Protein AF-A0A1G3D726-F1 (afdb_monomer_lite)

Sequence (131 aa):
MIHKEPTKVVVTGGLEGVVCNLAELTEGDEVALVFIDTQKSEKMKREGFCNAEDKLTRGKNRVVSVNTRNSGNRTQFHYKFLLQRNINNEPITIYNNGNAVLESTYDGSQPVINISNLSGIELCEIEIRDW

Structure (mmCIF, N/CA/C/O backbone):
data_AF-A0A1G3D726-F1
#
_entry.id   AF-A0A1G3D726-F1
#
loop_
_atom_site.group_PDB
_atom_site.id
_atom_site.type_symbol
_atom_site.label_atom_id
_atom_site.label_alt_id
_atom_site.label_comp_id
_atom_site.label_asym_id
_atom_site.label_entity_id
_atom_site.label_seq_id
_atom_site.pdbx_PDB_ins_code
_atom_site.Cartn_x
_atom_site.Cartn_y
_atom_site.Cartn_z
_atom_site.occupancy
_atom_site.B_iso_or_equiv
_atom_site.auth_seq_id
_atom_site.auth_comp_id
_atom_site.auth_asym_id
_atom_site.auth_atom_id
_atom_site.pdbx_PDB_model_num
ATOM 1 N N . MET A 1 1 ? -5.413 0.278 -21.160 1.00 39.91 1 MET A N 1
ATOM 2 C CA . MET A 1 1 ? -5.400 0.290 -19.683 1.00 39.91 1 MET A CA 1
ATOM 3 C C . MET A 1 1 ? -6.091 -0.972 -19.214 1.00 39.91 1 MET A C 1
ATOM 5 O O . MET A 1 1 ? -7.237 -1.175 -19.590 1.00 39.91 1 MET A O 1
ATOM 9 N N . ILE A 1 2 ? -5.402 -1.843 -18.476 1.00 38.84 2 ILE A N 1
ATOM 10 C CA . ILE A 1 2 ? -6.073 -2.946 -17.781 1.00 38.84 2 ILE A CA 1
ATOM 11 C C . ILE A 1 2 ? -6.717 -2.309 -16.550 1.00 38.84 2 ILE A C 1
ATOM 13 O O . ILE A 1 2 ? -6.021 -1.911 -15.622 1.00 38.84 2 ILE A O 1
ATOM 17 N N . HIS A 1 3 ? -8.033 -2.118 -16.581 1.00 50.81 3 HIS A N 1
ATOM 18 C CA . HIS A 1 3 ? -8.793 -1.702 -15.406 1.00 50.81 3 HIS A CA 1
ATOM 19 C C . HIS A 1 3 ? -8.990 -2.929 -14.519 1.00 50.81 3 HIS A C 1
ATOM 21 O O . HIS A 1 3 ? -9.994 -3.628 -14.622 1.00 50.81 3 HIS A O 1
ATOM 27 N N . LYS A 1 4 ? -7.976 -3.242 -13.710 1.00 67.94 4 LYS A N 1
ATOM 28 C CA . LYS A 1 4 ? -8.090 -4.252 -12.660 1.00 67.94 4 LYS A CA 1
ATOM 29 C C . LYS A 1 4 ? -9.006 -3.698 -11.573 1.00 67.94 4 LYS A C 1
ATOM 31 O O . LYS A 1 4 ? -8.905 -2.520 -11.223 1.00 67.94 4 LYS A O 1
ATOM 36 N N . GLU A 1 5 ? -9.919 -4.524 -11.071 1.00 79.25 5 GLU A N 1
ATOM 37 C CA . GLU A 1 5 ? -10.708 -4.128 -9.910 1.00 79.25 5 GLU A CA 1
ATOM 38 C C . GLU A 1 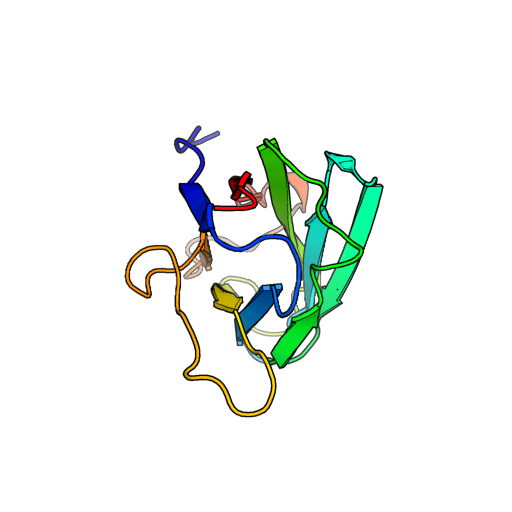5 ? -9.766 -3.857 -8.728 1.00 79.25 5 GLU A C 1
ATOM 40 O O . GLU A 1 5 ? -8.868 -4.666 -8.476 1.00 79.25 5 GLU A O 1
ATOM 45 N N . PRO A 1 6 ? -9.940 -2.732 -8.013 1.00 85.12 6 PRO A N 1
ATOM 46 C CA . PRO A 1 6 ? -9.110 -2.417 -6.861 1.00 85.12 6 PRO A CA 1
ATOM 47 C C . PRO A 1 6 ? -9.188 -3.507 -5.798 1.00 85.12 6 PRO A C 1
ATOM 49 O O . PRO A 1 6 ? -10.277 -3.998 -5.490 1.00 85.12 6 PRO A O 1
ATOM 52 N N . THR A 1 7 ? -8.055 -3.829 -5.175 1.00 91.44 7 THR A N 1
ATOM 53 C CA . THR A 1 7 ? -8.048 -4.688 -3.987 1.00 91.44 7 THR A CA 1
ATOM 54 C C . THR A 1 7 ? -8.812 -3.984 -2.872 1.00 91.44 7 THR A C 1
ATOM 56 O O . THR A 1 7 ? -8.474 -2.855 -2.515 1.00 91.44 7 THR A O 1
ATOM 59 N N . LYS A 1 8 ? -9.827 -4.639 -2.303 1.00 95.12 8 LYS A N 1
ATOM 60 C CA . LYS A 1 8 ? -10.645 -4.082 -1.216 1.00 95.12 8 LYS A CA 1
ATOM 61 C C . LYS A 1 8 ? -10.355 -4.817 0.077 1.00 95.12 8 LYS A C 1
ATOM 63 O O . LYS A 1 8 ? -10.470 -6.039 0.127 1.00 95.12 8 LYS A O 1
ATOM 68 N N . VAL A 1 9 ? -10.007 -4.078 1.122 1.00 96.31 9 VAL A N 1
ATOM 69 C CA . VAL A 1 9 ? -9.649 -4.644 2.423 1.00 96.31 9 VAL A CA 1
ATOM 70 C C . VAL A 1 9 ? -10.394 -3.911 3.525 1.00 96.31 9 VAL A C 1
ATOM 72 O O . VAL A 1 9 ? -10.495 -2.687 3.512 1.00 96.31 9 VAL A O 1
ATOM 75 N N . VAL A 1 10 ? -10.907 -4.667 4.492 1.00 96.44 10 VAL A N 1
ATOM 76 C CA . VAL A 1 10 ? -11.499 -4.121 5.715 1.00 96.44 10 VAL A CA 1
ATOM 77 C C . VAL A 1 10 ? -10.501 -4.299 6.852 1.00 96.44 10 VAL A C 1
ATOM 79 O O . VAL A 1 10 ? -9.984 -5.396 7.059 1.00 96.44 10 VAL A O 1
ATOM 82 N N . VAL A 1 11 ? -10.246 -3.219 7.581 1.00 95.38 11 VAL A N 1
ATOM 83 C CA . VAL A 1 11 ? -9.410 -3.182 8.782 1.00 95.38 11 VAL A CA 1
ATOM 84 C C . VAL A 1 11 ? -10.309 -2.851 9.965 1.00 95.38 11 VAL A C 1
ATOM 86 O O . VAL A 1 11 ? -10.965 -1.810 9.973 1.00 95.38 11 VAL A O 1
ATOM 89 N N . THR A 1 12 ? -10.348 -3.738 10.952 1.00 93.12 12 THR A N 1
ATOM 90 C CA . THR A 1 12 ? -11.144 -3.595 12.179 1.00 93.12 12 THR A CA 1
ATOM 91 C C . THR A 1 12 ? -10.271 -3.132 13.346 1.00 93.12 12 THR A C 1
ATOM 93 O O . THR A 1 12 ? -9.053 -3.302 13.324 1.00 93.12 12 THR A O 1
ATOM 96 N N . GLY A 1 13 ? -10.887 -2.549 14.378 1.00 89.88 13 GLY A N 1
ATOM 97 C CA . GLY A 1 13 ? -10.192 -2.040 15.567 1.00 89.88 13 GLY A CA 1
ATOM 98 C C . GLY A 1 13 ? -9.542 -0.660 15.393 1.00 89.88 13 GLY A C 1
ATOM 99 O O . GLY A 1 13 ? -8.624 -0.317 16.134 1.00 89.88 13 GLY A O 1
ATOM 100 N N . GLY A 1 14 ? -9.926 0.122 14.381 1.00 92.94 14 GLY A N 1
ATOM 101 C CA . GLY A 1 14 ? -9.507 1.519 14.204 1.00 92.94 14 GLY A CA 1
ATOM 102 C C . GLY A 1 14 ? -8.216 1.734 13.401 1.00 92.94 14 GLY A C 1
ATOM 103 O O . GLY A 1 14 ? -7.836 0.913 12.569 1.00 92.94 14 GLY A O 1
ATOM 104 N N . LEU A 1 15 ? -7.564 2.878 13.619 1.00 94.81 15 LEU A N 1
ATOM 105 C CA . LEU A 1 15 ? -6.351 3.278 12.890 1.00 94.81 15 LEU A CA 1
ATOM 106 C C . LEU A 1 15 ? -5.057 2.827 13.569 1.00 94.81 15 LEU A C 1
ATOM 108 O O . LEU A 1 15 ? -4.064 2.652 12.875 1.00 94.81 15 LEU A O 1
ATOM 112 N N . GLU A 1 16 ? -5.074 2.637 14.888 1.00 93.81 16 GLU A N 1
ATOM 113 C CA . GLU A 1 16 ? -3.881 2.355 15.692 1.00 93.81 16 GLU A CA 1
ATOM 114 C C . GLU A 1 16 ? -3.127 1.106 15.206 1.00 93.81 16 GLU A C 1
ATOM 116 O O . GLU A 1 16 ? -3.712 0.064 14.893 1.00 93.81 16 GLU A O 1
ATOM 121 N N . GLY A 1 17 ? -1.809 1.244 15.100 1.00 93.88 17 GLY A N 1
ATOM 122 C CA . GLY A 1 17 ? -0.863 0.251 14.617 1.00 93.88 17 GLY A CA 1
ATOM 123 C C . GLY A 1 17 ? -0.971 -0.076 13.131 1.00 93.88 17 GLY A C 1
ATOM 124 O O . GLY A 1 17 ? -0.266 -0.977 12.679 1.00 93.88 17 GLY A O 1
ATOM 125 N N . VAL A 1 18 ? -1.845 0.572 12.351 1.00 95.94 18 VAL A N 1
ATOM 126 C CA . VAL A 1 18 ? -2.014 0.236 10.929 1.00 95.94 18 VAL A CA 1
ATOM 127 C C . VAL A 1 18 ? -0.796 0.700 10.129 1.00 95.94 18 VAL A C 1
ATOM 129 O O . VAL A 1 18 ? -0.448 1.882 10.092 1.00 95.94 18 VAL A O 1
ATOM 132 N N . VAL A 1 19 ? -0.158 -0.251 9.449 1.0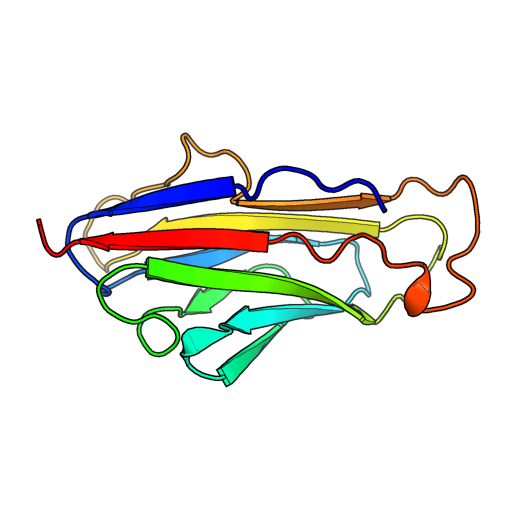0 96.12 19 VAL A N 1
ATOM 133 C CA . V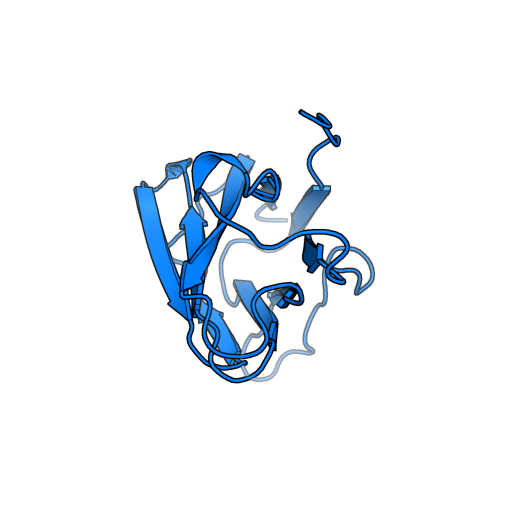AL A 1 19 ? 1.043 -0.028 8.643 1.00 96.12 19 VAL A CA 1
ATOM 134 C C . VAL A 1 19 ? 0.923 -0.690 7.275 1.00 96.12 19 VAL A C 1
ATOM 136 O O . VAL A 1 19 ? 0.392 -1.794 7.132 1.00 96.12 19 VAL A O 1
ATOM 139 N N . CYS A 1 20 ? 1.485 -0.032 6.265 1.00 96.38 20 CYS A N 1
ATOM 140 C CA . CYS A 1 20 ? 1.768 -0.644 4.972 1.00 96.38 20 CYS A CA 1
ATOM 141 C C . CYS A 1 20 ? 3.229 -1.100 4.976 1.00 96.38 20 CYS A C 1
ATOM 143 O O . CYS A 1 20 ? 4.142 -0.276 4.977 1.00 96.38 20 CYS A O 1
ATOM 145 N N . ASN A 1 21 ? 3.458 -2.407 5.005 1.00 96.75 21 ASN A N 1
ATOM 146 C CA . ASN A 1 21 ? 4.787 -3.000 4.958 1.00 96.75 21 ASN A CA 1
ATOM 147 C C . ASN A 1 21 ? 5.215 -3.213 3.502 1.00 96.75 21 ASN A C 1
ATOM 149 O O . ASN A 1 21 ? 4.617 -4.038 2.813 1.00 96.75 21 ASN A O 1
ATOM 153 N N . LEU A 1 22 ? 6.240 -2.496 3.045 1.00 96.31 22 LEU A N 1
ATOM 154 C CA . LEU A 1 22 ? 6.950 -2.805 1.808 1.00 96.31 22 LEU A CA 1
ATOM 155 C C . LEU A 1 22 ? 7.817 -4.043 2.052 1.00 96.31 22 LEU A C 1
ATOM 157 O O . LEU A 1 22 ? 8.928 -3.931 2.568 1.00 96.31 22 LEU A O 1
ATOM 161 N N . ALA A 1 23 ? 7.265 -5.207 1.724 1.00 95.81 23 ALA A N 1
ATOM 162 C CA . ALA A 1 23 ? 7.851 -6.506 2.030 1.00 95.81 23 ALA A CA 1
ATOM 163 C C . ALA A 1 23 ? 8.889 -6.955 0.997 1.00 95.81 23 ALA A C 1
ATOM 165 O O . ALA A 1 23 ? 9.772 -7.730 1.336 1.00 95.81 23 ALA A O 1
ATOM 166 N N . GLU A 1 24 ? 8.762 -6.492 -0.247 1.00 93.81 24 GLU A N 1
ATOM 167 C CA . GLU A 1 24 ? 9.684 -6.804 -1.340 1.00 93.81 24 GLU A CA 1
ATOM 168 C C . GLU A 1 24 ? 9.875 -5.529 -2.172 1.00 93.81 24 GLU A C 1
ATOM 170 O O . GLU A 1 24 ? 8.901 -4.819 -2.452 1.00 93.81 24 GLU A O 1
ATOM 175 N N . LEU A 1 25 ? 11.119 -5.222 -2.549 1.00 90.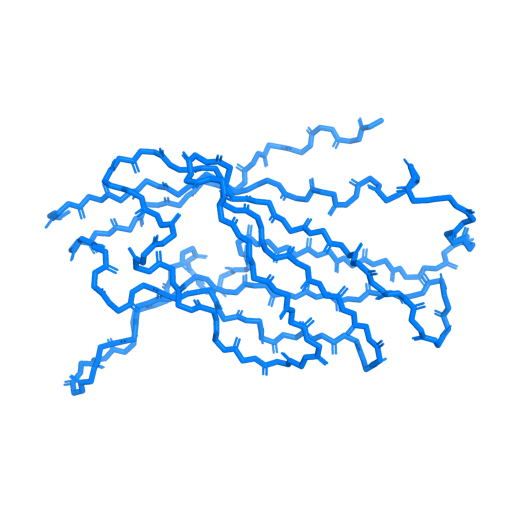62 25 LEU A N 1
ATOM 176 C CA . LEU A 1 25 ? 11.467 -4.127 -3.458 1.00 90.62 25 LEU A CA 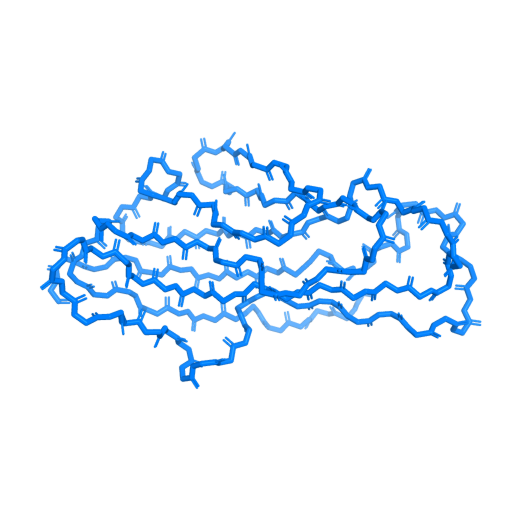1
ATOM 177 C C . LEU A 1 25 ? 12.710 -4.506 -4.269 1.00 90.62 25 LEU A C 1
ATOM 179 O O . LEU A 1 25 ? 13.739 -4.867 -3.703 1.00 90.62 25 LEU A O 1
ATOM 183 N N . THR A 1 26 ? 12.648 -4.371 -5.593 1.00 87.50 26 THR A N 1
ATOM 184 C CA . THR A 1 26 ? 13.839 -4.509 -6.442 1.00 87.50 26 THR A CA 1
ATOM 185 C C . THR A 1 26 ? 14.923 -3.507 -6.033 1.00 87.50 26 THR A C 1
ATOM 187 O O . THR A 1 26 ? 14.666 -2.314 -5.863 1.00 87.50 26 THR A O 1
ATOM 190 N N . GLU A 1 27 ? 16.153 -3.994 -5.860 1.00 85.69 27 GLU A N 1
ATOM 191 C CA . GLU A 1 27 ? 17.278 -3.170 -5.419 1.00 85.69 27 GLU A CA 1
ATOM 192 C C . GLU A 1 27 ? 17.480 -1.952 -6.333 1.00 85.69 27 GLU A C 1
ATOM 194 O O . GLU A 1 27 ? 17.547 -2.070 -7.554 1.00 85.69 27 GLU A O 1
ATOM 199 N N . GLY A 1 28 ? 17.612 -0.772 -5.721 1.00 83.50 28 GLY A N 1
ATOM 200 C CA . GLY A 1 28 ? 17.824 0.487 -6.436 1.00 83.50 28 GLY A CA 1
ATOM 201 C C . GLY A 1 28 ? 16.541 1.224 -6.831 1.00 83.50 28 GLY A C 1
ATOM 202 O O . GLY A 1 28 ? 16.634 2.376 -7.274 1.00 83.50 28 GLY A O 1
ATOM 203 N N . ASP A 1 29 ? 15.367 0.629 -6.632 1.00 82.69 29 ASP A N 1
ATOM 204 C CA . ASP A 1 29 ? 14.098 1.273 -6.958 1.00 82.69 29 ASP A CA 1
ATOM 205 C C . ASP A 1 29 ? 13.552 2.155 -5.831 1.00 82.69 29 ASP A C 1
ATOM 207 O O . ASP A 1 29 ? 13.965 2.106 -4.671 1.00 82.69 29 ASP A O 1
ATOM 211 N N . GLU A 1 30 ? 12.629 3.038 -6.205 1.00 87.50 30 GLU A N 1
ATOM 212 C CA . GLU A 1 30 ? 11.865 3.859 -5.276 1.00 87.50 30 GLU A CA 1
ATOM 213 C C . GLU A 1 30 ? 10.385 3.753 -5.623 1.00 87.50 30 GLU A C 1
ATOM 215 O O . GLU A 1 30 ? 9.982 3.910 -6.780 1.00 87.50 30 GLU A O 1
ATOM 220 N N . VAL A 1 31 ? 9.572 3.529 -4.600 1.00 88.62 31 VAL A N 1
ATOM 221 C CA . VAL A 1 31 ? 8.118 3.504 -4.705 1.00 88.62 31 VAL A CA 1
ATOM 222 C C . VAL A 1 31 ? 7.524 4.527 -3.746 1.00 88.62 31 VAL A C 1
ATOM 224 O O . VAL A 1 31 ? 8.003 4.712 -2.627 1.00 88.62 31 VAL A O 1
ATOM 227 N N . ALA A 1 32 ? 6.477 5.210 -4.187 1.00 90.75 32 ALA A N 1
ATOM 228 C CA . ALA A 1 32 ? 5.671 6.093 -3.367 1.00 90.75 32 ALA A CA 1
ATOM 229 C C . ALA A 1 32 ? 4.313 5.455 -3.086 1.00 90.75 32 ALA A C 1
ATOM 231 O O . ALA A 1 32 ? 3.629 5.029 -4.015 1.00 90.75 32 ALA A O 1
ATOM 232 N N . LEU A 1 33 ? 3.903 5.450 -1.820 1.00 93.56 33 LEU A N 1
ATOM 233 C CA . LEU A 1 33 ? 2.512 5.256 -1.425 1.00 93.56 33 LEU A CA 1
ATOM 234 C C . LEU A 1 33 ? 1.829 6.615 -1.357 1.00 93.56 33 LEU A C 1
ATOM 236 O O . LEU A 1 33 ? 2.342 7.533 -0.718 1.00 93.56 33 LEU A O 1
ATOM 240 N N . VAL A 1 34 ? 0.670 6.744 -1.990 1.00 93.62 34 VAL A N 1
ATOM 241 C CA . VAL A 1 34 ? -0.134 7.965 -2.002 1.00 93.62 34 VAL A CA 1
ATOM 242 C C . VAL A 1 34 ? -1.505 7.655 -1.422 1.00 93.62 34 VAL A C 1
ATOM 244 O O . VAL A 1 34 ? -2.246 6.820 -1.938 1.00 93.62 34 VAL A O 1
ATOM 247 N N . PHE A 1 35 ? -1.841 8.359 -0.350 1.00 95.44 35 PHE A N 1
ATOM 248 C CA . PHE A 1 35 ? -3.107 8.278 0.358 1.00 95.44 35 PHE A CA 1
ATOM 249 C C . PHE A 1 35 ? -4.001 9.393 -0.173 1.00 95.44 35 PHE A C 1
ATOM 251 O O . PHE A 1 35 ? -3.854 10.558 0.197 1.00 95.44 35 PHE A O 1
ATOM 258 N N . ILE A 1 36 ? -4.887 9.042 -1.105 1.00 93.44 36 ILE A N 1
ATOM 259 C CA . ILE A 1 36 ? -5.618 10.012 -1.928 1.00 93.44 36 ILE A CA 1
ATOM 260 C C . ILE A 1 36 ? -6.500 10.910 -1.060 1.00 93.44 36 ILE A C 1
ATOM 262 O O . ILE A 1 36 ? -6.506 12.126 -1.240 1.00 93.44 36 ILE A O 1
ATOM 266 N N . ASP A 1 37 ? -7.220 10.322 -0.105 1.00 93.50 37 ASP A N 1
ATOM 267 C CA . ASP A 1 37 ? -8.226 11.044 0.677 1.00 93.50 37 ASP A CA 1
ATOM 268 C C . ASP A 1 37 ? -7.614 12.022 1.690 1.00 93.50 37 ASP A C 1
ATOM 270 O O . ASP A 1 37 ? -8.214 13.052 1.986 1.00 93.50 37 ASP A O 1
ATOM 274 N N . THR A 1 38 ? -6.397 11.754 2.172 1.00 95.19 38 THR A N 1
ATOM 275 C CA . THR A 1 38 ? -5.658 12.665 3.065 1.00 95.19 38 THR A CA 1
ATOM 276 C C . THR A 1 38 ? -4.626 13.521 2.335 1.00 95.19 38 THR A C 1
ATOM 278 O O . THR A 1 38 ? -4.007 14.384 2.955 1.00 95.19 38 THR A O 1
ATOM 281 N N . GLN A 1 39 ? -4.433 13.295 1.031 1.00 93.75 39 GLN A N 1
ATOM 282 C CA . GLN A 1 39 ? -3.407 13.930 0.195 1.00 93.75 39 GLN A CA 1
ATOM 283 C C . GLN A 1 39 ? -1.979 13.777 0.747 1.00 93.75 39 GLN A C 1
ATOM 285 O O . GLN A 1 39 ? -1.104 14.604 0.488 1.00 93.75 39 GLN A O 1
ATOM 290 N N . LYS A 1 40 ? -1.728 12.709 1.512 1.00 95.50 40 LYS A N 1
ATOM 291 C CA . LYS A 1 40 ? -0.406 12.387 2.057 1.00 95.50 40 LYS A CA 1
ATOM 292 C C . LYS A 1 40 ? 0.306 11.370 1.178 1.00 95.50 40 LYS A C 1
ATOM 294 O O . LYS A 1 40 ? -0.320 10.570 0.486 1.00 95.50 40 LYS A O 1
ATOM 299 N N . SER A 1 41 ? 1.632 11.369 1.231 1.00 93.81 41 SER A N 1
ATOM 300 C CA . SER A 1 41 ? 2.439 10.381 0.520 1.00 93.81 41 SER A CA 1
ATOM 301 C C . SER A 1 41 ? 3.705 10.029 1.281 1.00 93.81 41 SER A C 1
ATOM 303 O O . SER A 1 41 ? 4.295 10.907 1.907 1.00 93.81 41 SER A O 1
ATOM 305 N N . GLU A 1 42 ? 4.156 8.789 1.140 1.00 95.81 42 GLU A N 1
ATOM 306 C CA . GLU A 1 42 ? 5.413 8.291 1.697 1.00 95.81 42 GLU A CA 1
ATOM 307 C C . GLU A 1 42 ? 6.265 7.702 0.571 1.00 95.81 42 GLU A C 1
ATOM 309 O O . GLU A 1 42 ? 5.766 6.898 -0.215 1.00 95.81 42 GLU A O 1
ATOM 314 N N . LYS A 1 43 ? 7.545 8.080 0.487 1.00 93.31 43 LYS A N 1
ATOM 315 C CA . LYS A 1 43 ? 8.496 7.504 -0.476 1.00 93.31 43 LYS A CA 1
ATOM 316 C C . LYS A 1 43 ? 9.416 6.511 0.210 1.00 93.31 43 LYS A C 1
ATOM 318 O O . LYS A 1 43 ? 9.992 6.816 1.251 1.00 93.31 43 LYS A O 1
ATOM 323 N N . MET A 1 44 ? 9.614 5.360 -0.415 1.00 93.75 44 MET A N 1
ATOM 324 C CA . MET A 1 44 ? 10.375 4.252 0.143 1.00 93.75 44 MET A CA 1
ATOM 325 C C . MET A 1 44 ? 11.412 3.773 -0.874 1.00 93.75 44 MET A C 1
ATOM 327 O O . MET A 1 44 ? 11.083 3.479 -2.020 1.00 93.75 44 MET A O 1
ATOM 331 N N . LYS A 1 45 ? 12.676 3.719 -0.437 1.00 92.12 45 LYS A N 1
ATOM 332 C CA . LYS A 1 45 ? 13.845 3.250 -1.217 1.00 92.12 45 LYS A CA 1
ATOM 333 C C . LYS A 1 45 ? 14.382 1.895 -0.744 1.00 92.12 45 LYS A C 1
ATOM 335 O O . LYS A 1 45 ? 15.429 1.446 -1.192 1.00 92.12 45 LYS A O 1
ATOM 340 N N . ARG A 1 46 ? 13.745 1.330 0.277 1.00 92.62 46 ARG A N 1
ATOM 341 C CA . ARG A 1 46 ? 14.106 0.078 0.938 1.00 92.62 46 ARG A CA 1
ATOM 342 C C . ARG A 1 46 ? 12.857 -0.506 1.572 1.00 92.62 46 ARG A C 1
ATOM 344 O O . ARG A 1 46 ? 11.955 0.255 1.930 1.00 92.62 46 ARG A O 1
ATOM 351 N N . GLU A 1 47 ? 12.855 -1.818 1.731 1.00 95.38 47 GLU A N 1
ATOM 352 C CA . GLU A 1 47 ? 11.850 -2.556 2.492 1.00 95.38 47 GLU A CA 1
ATOM 353 C C . GLU A 1 47 ? 11.672 -1.971 3.901 1.00 95.38 47 GLU A C 1
ATOM 355 O O . GLU A 1 47 ? 12.607 -1.418 4.496 1.00 95.38 47 GLU A O 1
ATOM 360 N N . GLY A 1 48 ? 10.453 -2.068 4.428 1.00 95.38 48 GLY A N 1
ATOM 361 C CA . GLY A 1 48 ? 10.112 -1.548 5.748 1.00 95.38 48 GLY A CA 1
ATOM 362 C C . GLY A 1 48 ? 8.673 -1.062 5.867 1.00 95.38 48 GLY A C 1
ATOM 363 O O . GLY A 1 48 ? 7.844 -1.256 4.983 1.00 95.38 48 GLY A O 1
ATOM 364 N N . PHE A 1 49 ? 8.372 -0.399 6.982 1.00 95.00 49 PHE A N 1
ATOM 365 C CA . PHE A 1 49 ? 7.013 0.018 7.320 1.00 95.00 49 PHE A CA 1
ATOM 366 C C . PHE A 1 49 ? 6.745 1.484 6.973 1.00 95.00 49 PHE A C 1
ATOM 368 O O . PHE A 1 49 ? 7.504 2.375 7.350 1.00 95.00 49 PHE A O 1
ATOM 375 N N . CYS A 1 50 ? 5.608 1.733 6.330 1.00 95.12 50 CYS A N 1
ATOM 376 C CA . CYS A 1 50 ? 4.968 3.039 6.252 1.00 95.12 50 CYS A CA 1
ATOM 377 C C . CYS A 1 50 ? 3.848 3.095 7.301 1.00 95.12 50 CYS A C 1
ATOM 379 O O . CYS A 1 50 ? 2.871 2.349 7.199 1.00 95.12 50 CYS A O 1
ATOM 381 N N . ASN A 1 51 ? 3.983 3.968 8.307 1.00 95.19 51 ASN A N 1
ATOM 382 C CA . ASN A 1 51 ? 2.896 4.230 9.256 1.00 95.19 51 ASN A CA 1
ATOM 383 C C . ASN A 1 51 ? 1.721 4.877 8.500 1.00 95.19 51 ASN A C 1
ATOM 385 O O . ASN A 1 51 ? 1.908 5.907 7.847 1.00 95.19 51 ASN A O 1
ATOM 389 N N . ALA A 1 52 ? 0.538 4.265 8.579 1.00 94.69 52 ALA A N 1
ATOM 390 C CA . ALA A 1 52 ? -0.672 4.721 7.909 1.00 94.69 52 ALA A CA 1
ATOM 391 C C . ALA A 1 52 ? -1.698 5.366 8.863 1.00 94.69 52 ALA A C 1
ATOM 393 O O . ALA A 1 52 ? -2.689 5.911 8.381 1.00 94.69 52 ALA A O 1
ATOM 394 N N . GLU A 1 53 ? -1.464 5.360 10.179 1.00 92.94 53 GLU A N 1
ATOM 395 C CA . GLU A 1 53 ? -2.361 5.913 11.207 1.00 92.94 53 GLU A CA 1
ATOM 396 C C . GLU A 1 53 ? -2.742 7.365 10.919 1.00 92.94 53 GLU A C 1
ATOM 398 O O . GLU A 1 53 ? -3.910 7.735 10.981 1.00 92.94 53 GLU A O 1
ATOM 403 N N . ASP A 1 54 ? -1.753 8.189 10.565 1.00 93.19 54 ASP A N 1
ATOM 404 C CA . ASP A 1 54 ? -1.954 9.604 10.263 1.00 93.19 54 ASP A CA 1
ATOM 405 C C . ASP A 1 54 ? -2.325 9.855 8.792 1.00 93.19 54 ASP A C 1
ATOM 407 O O . ASP A 1 54 ? -2.590 10.996 8.408 1.00 93.19 54 ASP A O 1
ATOM 411 N N . LYS A 1 55 ? -2.320 8.812 7.954 1.00 96.44 55 LYS A N 1
ATOM 412 C CA . LYS A 1 55 ? -2.517 8.894 6.496 1.00 96.44 55 LYS A CA 1
ATOM 413 C C . LYS A 1 55 ? -3.851 8.320 6.036 1.00 96.44 55 LYS A C 1
ATOM 415 O O . LYS A 1 55 ? -4.272 8.601 4.916 1.00 96.44 55 LYS A O 1
ATOM 420 N N . LEU A 1 56 ? -4.527 7.569 6.892 1.00 96.56 56 LEU A N 1
ATOM 421 C CA . LEU A 1 56 ? -5.868 7.050 6.676 1.00 96.56 56 LEU A CA 1
ATOM 422 C C . LEU A 1 56 ? -6.863 7.775 7.584 1.00 96.56 56 LEU A C 1
ATOM 424 O O . LEU A 1 56 ? -6.515 8.373 8.600 1.00 96.56 56 LEU A O 1
ATOM 428 N N . THR A 1 57 ? -8.129 7.710 7.204 1.00 96.38 57 THR A N 1
ATOM 429 C CA . THR A 1 57 ? -9.261 8.193 7.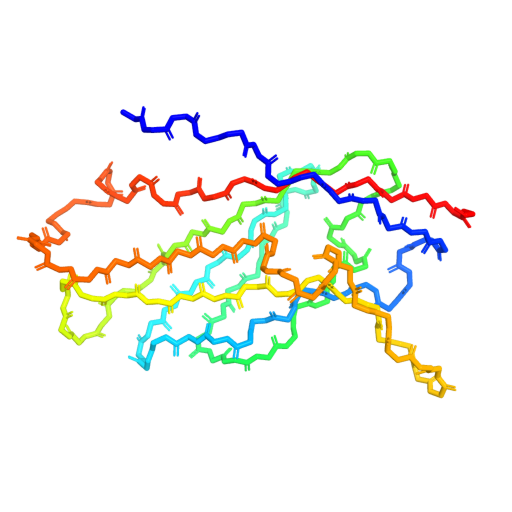997 1.00 96.38 57 THR A CA 1
ATOM 430 C C . THR A 1 57 ? -10.213 7.043 8.305 1.00 96.38 57 THR A C 1
ATOM 432 O O . THR A 1 57 ? -10.144 5.980 7.688 1.00 96.38 57 THR A O 1
ATOM 435 N N . ARG A 1 58 ? -11.119 7.229 9.268 1.00 95.31 58 ARG A N 1
ATOM 436 C CA . ARG A 1 58 ? -12.205 6.264 9.491 1.00 95.31 58 ARG A CA 1
ATOM 437 C C . ARG A 1 58 ? -13.094 6.165 8.248 1.00 95.31 58 ARG A C 1
ATOM 439 O O . ARG A 1 58 ? -13.394 7.180 7.625 1.00 95.31 58 ARG A O 1
ATOM 446 N N . GLY A 1 59 ? -13.562 4.960 7.927 1.00 96.19 59 GLY A N 1
ATOM 447 C CA . GLY A 1 59 ? -14.335 4.699 6.714 1.00 96.19 59 GLY A CA 1
ATOM 448 C C . GLY A 1 59 ? -13.454 4.346 5.516 1.00 96.19 59 GLY A C 1
ATOM 449 O O . GLY A 1 59 ? -12.405 3.725 5.667 1.00 96.19 59 GLY A O 1
ATOM 450 N N . LYS A 1 60 ? -13.919 4.671 4.307 1.00 96.81 60 LYS A N 1
ATOM 451 C CA . LYS A 1 60 ? -13.278 4.249 3.054 1.00 96.81 60 LYS A CA 1
ATOM 452 C C . LYS A 1 60 ? -12.124 5.171 2.680 1.00 96.81 60 LYS A C 1
ATOM 454 O O . LYS A 1 60 ? -12.305 6.380 2.608 1.00 96.81 60 LYS A O 1
ATOM 459 N N . ASN A 1 61 ? -10.985 4.569 2.364 1.00 96.69 61 ASN A N 1
ATOM 460 C CA . ASN A 1 61 ? -9.781 5.243 1.904 1.00 96.69 61 ASN A CA 1
ATOM 461 C C . ASN A 1 61 ? -9.302 4.617 0.598 1.00 96.69 61 ASN A C 1
ATOM 463 O O . ASN A 1 61 ? -9.442 3.414 0.386 1.00 96.69 61 ASN A O 1
ATOM 467 N N . ARG A 1 62 ? -8.685 5.431 -0.247 1.00 94.81 62 ARG A N 1
ATOM 468 C CA . ARG A 1 62 ? -8.063 5.044 -1.507 1.00 94.81 62 ARG A CA 1
ATOM 469 C C . ARG A 1 62 ? -6.568 5.278 -1.402 1.00 94.81 62 ARG A C 1
ATOM 471 O O . ARG A 1 62 ? -6.114 6.394 -1.137 1.00 94.81 62 ARG A O 1
ATOM 478 N N . VAL A 1 63 ? -5.810 4.217 -1.626 1.00 94.19 63 VAL A N 1
ATOM 479 C CA . VAL A 1 63 ? -4.352 4.232 -1.578 1.00 94.19 63 VAL A CA 1
ATOM 480 C C . VAL A 1 63 ? -3.829 3.716 -2.900 1.00 94.19 63 VAL A C 1
ATOM 482 O O . VAL A 1 63 ? -4.298 2.694 -3.397 1.00 94.19 63 VAL A O 1
ATOM 485 N N . VAL A 1 64 ? -2.859 4.421 -3.466 1.00 91.12 64 VAL A N 1
ATOM 486 C CA . VAL A 1 64 ? -2.173 3.984 -4.679 1.00 91.12 64 VAL A CA 1
ATOM 487 C C . VAL A 1 64 ? -0.680 3.886 -4.449 1.00 91.12 64 VAL A C 1
ATOM 489 O O . VAL A 1 64 ? -0.112 4.643 -3.662 1.00 91.12 64 VAL A O 1
ATOM 492 N N . SER A 1 65 ? -0.036 2.978 -5.166 1.00 88.25 65 SER A N 1
ATOM 493 C CA . SER A 1 65 ? 1.420 2.888 -5.237 1.00 88.25 65 SER A CA 1
ATOM 494 C C . SER A 1 65 ? 1.914 3.322 -6.611 1.00 88.25 65 SER A C 1
ATOM 496 O O . SER A 1 65 ? 1.321 3.003 -7.640 1.00 88.25 65 SER A O 1
ATOM 498 N N . VAL A 1 66 ? 3.013 4.074 -6.628 1.00 82.19 66 VAL A N 1
ATOM 499 C CA . VAL A 1 66 ? 3.609 4.629 -7.847 1.00 82.19 66 VAL A CA 1
ATOM 500 C C . VAL A 1 66 ? 5.114 4.416 -7.801 1.00 82.19 66 VAL A C 1
ATOM 502 O O . VAL A 1 66 ? 5.759 4.817 -6.838 1.00 82.19 66 VAL A O 1
ATOM 505 N N . ASN A 1 67 ? 5.700 3.825 -8.840 1.00 78.31 67 ASN A N 1
ATOM 506 C CA . ASN A 1 67 ? 7.157 3.807 -8.977 1.00 78.31 67 ASN A CA 1
ATOM 507 C C . ASN A 1 67 ? 7.654 5.238 -9.254 1.00 78.31 67 ASN A C 1
ATOM 509 O O . ASN A 1 67 ? 7.213 5.879 -10.209 1.00 78.31 67 ASN A O 1
ATOM 513 N N . THR A 1 68 ? 8.549 5.748 -8.407 1.00 73.50 68 THR A N 1
ATOM 514 C CA . THR A 1 68 ? 9.111 7.103 -8.515 1.00 73.50 68 THR A CA 1
ATOM 515 C C . THR A 1 68 ? 10.580 7.121 -8.919 1.00 73.50 68 THR A C 1
ATOM 517 O O . THR A 1 68 ? 11.092 8.180 -9.293 1.00 73.50 68 THR A O 1
ATOM 520 N N . ARG A 1 69 ? 11.258 5.970 -8.901 1.00 71.44 69 ARG A N 1
ATOM 521 C CA . ARG A 1 69 ? 12.598 5.795 -9.461 1.00 71.44 69 ARG A CA 1
ATOM 522 C C . ARG A 1 69 ? 12.794 4.350 -9.898 1.00 71.44 69 ARG A C 1
ATOM 524 O O . ARG A 1 69 ? 12.574 3.436 -9.114 1.00 71.44 69 ARG A O 1
ATOM 531 N N . ASN A 1 70 ? 13.312 4.193 -11.111 1.00 63.50 70 ASN A N 1
ATOM 532 C CA . ASN A 1 70 ? 13.739 2.913 -11.659 1.00 63.50 70 ASN A CA 1
ATOM 533 C C . ASN A 1 70 ? 15.244 2.985 -11.973 1.00 63.50 70 ASN A C 1
ATOM 535 O O . ASN A 1 70 ? 15.655 3.754 -12.854 1.00 63.50 70 ASN A O 1
ATOM 539 N N . SER A 1 71 ? 16.088 2.273 -11.221 1.00 57.12 71 SER A N 1
ATOM 540 C CA . SER A 1 71 ? 17.534 2.214 -11.490 1.00 57.12 71 SER A CA 1
ATOM 541 C C . SER A 1 71 ? 18.012 0.769 -11.643 1.00 57.12 71 SER A C 1
ATOM 543 O O . SER A 1 71 ? 17.566 -0.100 -10.917 1.00 57.12 71 SER A O 1
ATOM 545 N N . GLY A 1 72 ? 18.902 0.491 -12.606 1.00 54.84 72 GLY A N 1
ATOM 546 C CA . GLY A 1 72 ? 19.300 -0.886 -12.949 1.00 54.84 72 GLY A CA 1
ATOM 547 C C . GLY A 1 72 ? 18.609 -1.417 -14.211 1.00 54.84 72 GLY A C 1
ATOM 548 O O . GLY A 1 72 ? 18.296 -0.625 -15.095 1.00 54.84 72 GLY A O 1
ATOM 549 N N . ASN A 1 73 ? 18.449 -2.739 -14.351 1.00 56.81 73 ASN A N 1
ATOM 550 C CA . ASN A 1 73 ? 17.938 -3.427 -15.551 1.00 56.81 73 ASN A CA 1
ATOM 551 C C . ASN A 1 73 ? 16.452 -3.079 -15.813 1.00 56.81 73 ASN A C 1
ATOM 553 O O . ASN A 1 73 ? 15.548 -3.828 -15.469 1.00 56.81 73 ASN A O 1
ATOM 557 N N . ARG A 1 74 ? 16.229 -1.913 -16.441 1.00 61.84 74 ARG A N 1
ATOM 558 C CA . ARG A 1 74 ? 14.982 -1.115 -16.593 1.00 61.84 74 ARG A CA 1
ATOM 559 C C . ARG A 1 74 ? 13.779 -1.783 -17.255 1.00 61.84 74 ARG A C 1
ATOM 561 O O . ARG A 1 74 ? 12.780 -1.129 -17.561 1.00 61.84 74 ARG A O 1
ATOM 568 N N . THR A 1 75 ? 13.906 -3.056 -17.564 1.00 62.09 75 THR A N 1
ATOM 569 C CA . THR A 1 75 ? 12.815 -3.880 -18.041 1.00 62.09 75 THR A CA 1
ATOM 570 C C . THR A 1 75 ? 12.200 -4.654 -16.868 1.00 62.09 75 THR A C 1
ATOM 572 O O . THR A 1 75 ? 11.080 -5.110 -16.977 1.00 62.09 75 THR A O 1
ATOM 575 N N . GLN A 1 76 ? 12.845 -4.735 -15.703 1.00 71.25 76 GLN A N 1
ATOM 576 C CA . GLN A 1 76 ? 12.336 -5.488 -14.561 1.00 71.25 76 GLN A CA 1
ATOM 577 C C . GLN A 1 76 ? 12.129 -4.596 -13.341 1.00 71.25 76 GLN A C 1
ATOM 579 O O . GLN A 1 76 ? 12.966 -3.751 -13.041 1.00 71.25 76 GLN A O 1
ATOM 584 N N . PHE A 1 77 ? 10.999 -4.767 -12.665 1.00 78.38 77 PHE A N 1
ATOM 585 C CA . PHE A 1 77 ? 10.680 -4.109 -11.402 1.00 78.38 77 PHE A CA 1
ATOM 586 C C . PHE A 1 77 ? 9.672 -4.953 -10.637 1.00 78.38 77 PHE A C 1
ATOM 588 O O . PHE A 1 77 ? 8.677 -5.407 -11.203 1.00 78.38 77 PHE A O 1
ATOM 595 N N . HIS A 1 78 ? 9.907 -5.118 -9.345 1.00 86.31 78 HIS A N 1
ATOM 596 C CA . HIS A 1 78 ? 8.995 -5.775 -8.435 1.00 86.31 78 HIS A CA 1
ATOM 597 C C . HIS A 1 78 ? 8.882 -4.993 -7.125 1.00 86.31 78 HIS A C 1
ATOM 599 O O . HIS A 1 78 ? 9.886 -4.561 -6.551 1.00 86.31 78 HIS A O 1
ATOM 605 N N . TYR A 1 79 ? 7.651 -4.832 -6.646 1.00 90.50 79 TYR A N 1
ATOM 606 C CA . TYR A 1 79 ? 7.387 -4.432 -5.270 1.00 90.50 79 TYR A CA 1
ATOM 607 C C . TYR A 1 79 ? 6.114 -5.068 -4.737 1.00 90.50 79 TYR A C 1
ATOM 609 O O . TYR A 1 79 ? 5.183 -5.356 -5.495 1.00 90.50 79 TYR A O 1
ATOM 617 N N . LYS A 1 80 ? 6.045 -5.168 -3.409 1.00 93.81 80 LYS A N 1
ATOM 618 C CA . LYS A 1 80 ? 4.913 -5.763 -2.705 1.00 93.81 80 LYS A CA 1
ATOM 619 C C . LYS A 1 80 ? 4.626 -5.062 -1.388 1.00 93.81 80 LYS A C 1
ATOM 621 O O . LYS A 1 80 ? 5.469 -5.038 -0.492 1.00 93.81 80 LYS A O 1
ATOM 626 N N . PHE A 1 81 ? 3.409 -4.548 -1.242 1.00 95.31 81 PHE A N 1
ATOM 627 C CA . PHE A 1 81 ? 2.907 -4.029 0.025 1.00 95.31 81 PHE A CA 1
ATOM 628 C C . PHE A 1 81 ? 1.960 -5.015 0.698 1.00 95.31 81 PHE A C 1
ATOM 630 O O . PHE A 1 81 ? 0.965 -5.444 0.110 1.00 95.31 81 PHE A O 1
ATOM 637 N N . LEU A 1 82 ? 2.228 -5.305 1.968 1.00 96.69 82 LEU A N 1
ATOM 638 C CA . LEU A 1 82 ? 1.320 -6.003 2.870 1.00 96.69 82 LEU A CA 1
ATOM 639 C C . LEU A 1 82 ? 0.660 -4.989 3.803 1.00 96.69 82 LEU A C 1
ATOM 641 O O . LEU A 1 82 ? 1.337 -4.135 4.374 1.00 96.69 82 LEU A O 1
ATOM 645 N N . LEU A 1 83 ? -0.652 -5.104 3.994 1.00 96.88 83 LEU A N 1
ATOM 646 C CA . LEU A 1 83 ? -1.354 -4.326 5.010 1.00 96.88 83 LEU A CA 1
ATOM 647 C C . LEU A 1 83 ? -1.359 -5.111 6.315 1.00 96.88 83 LEU A C 1
ATOM 649 O O . LEU A 1 83 ? -1.760 -6.277 6.350 1.00 96.88 83 LEU A O 1
ATOM 653 N N . GLN A 1 84 ? -0.902 -4.476 7.387 1.00 95.88 84 GLN A N 1
ATOM 654 C CA . GLN A 1 84 ? -0.746 -5.117 8.684 1.00 95.88 84 GLN A CA 1
ATOM 655 C C . GLN A 1 84 ? -1.151 -4.161 9.800 1.00 95.88 84 GLN A C 1
ATOM 657 O O . GLN A 1 84 ? -1.190 -2.943 9.623 1.00 95.88 84 GLN A O 1
ATOM 662 N N . ARG A 1 85 ? -1.443 -4.725 10.965 1.00 94.31 85 ARG A N 1
ATOM 663 C CA . ARG A 1 85 ? -1.511 -3.997 12.225 1.00 94.31 85 ARG A CA 1
ATOM 664 C C . ARG A 1 85 ? -0.388 -4.488 13.119 1.00 94.31 85 ARG A C 1
ATOM 666 O O . ARG A 1 85 ? -0.294 -5.684 13.391 1.00 94.31 85 ARG A O 1
ATOM 673 N N . ASN A 1 86 ? 0.443 -3.550 13.547 1.00 89.75 86 ASN A N 1
ATOM 674 C CA . ASN A 1 86 ? 1.588 -3.770 14.406 1.00 89.75 86 ASN A CA 1
ATOM 675 C C . ASN A 1 86 ? 1.477 -2.842 15.622 1.00 89.75 86 ASN A C 1
ATOM 677 O O . ASN A 1 86 ? 1.806 -1.660 15.543 1.00 89.75 86 ASN A O 1
ATOM 681 N N . ILE A 1 87 ? 0.962 -3.388 16.722 1.00 86.19 87 ILE A N 1
ATOM 682 C CA . ILE A 1 87 ? 0.845 -2.714 18.016 1.00 86.19 87 ILE A CA 1
ATOM 683 C C . ILE A 1 87 ? 1.822 -3.404 18.967 1.00 86.19 87 ILE A C 1
ATOM 685 O O . ILE A 1 87 ? 1.906 -4.633 19.005 1.00 86.19 87 ILE A O 1
ATOM 689 N N . ASN A 1 88 ? 2.581 -2.617 19.732 1.00 83.00 88 ASN A N 1
ATOM 690 C CA . ASN A 1 88 ? 3.529 -3.164 20.700 1.00 83.00 88 ASN A CA 1
ATOM 691 C C . ASN A 1 88 ? 2.817 -4.114 21.675 1.00 83.00 88 ASN A C 1
ATOM 693 O O . ASN A 1 88 ? 1.794 -3.757 22.251 1.00 83.00 88 ASN A O 1
ATOM 697 N N . ASN A 1 89 ? 3.413 -5.284 21.914 1.00 80.19 89 ASN A N 1
ATOM 698 C CA . ASN A 1 89 ? 2.900 -6.335 22.804 1.00 80.19 89 ASN A CA 1
ATOM 699 C C . ASN A 1 89 ? 1.599 -7.030 22.351 1.00 80.19 89 ASN A C 1
ATOM 701 O O . ASN A 1 89 ? 1.056 -7.820 23.122 1.00 80.19 89 ASN A O 1
ATOM 705 N N . GLU A 1 90 ? 1.137 -6.818 21.116 1.00 86.69 90 GLU A N 1
ATOM 706 C CA . GLU A 1 90 ? 0.041 -7.586 20.514 1.00 86.69 90 GLU A CA 1
ATOM 707 C C . GLU A 1 90 ? 0.532 -8.455 19.342 1.00 86.69 90 GLU A C 1
ATOM 709 O O . GLU A 1 90 ? 1.516 -8.115 18.678 1.00 86.69 90 GLU A O 1
ATOM 714 N N . PRO A 1 91 ? -0.130 -9.591 19.049 1.00 88.88 91 PRO A N 1
ATOM 715 C CA . PRO A 1 91 ? 0.145 -10.348 17.834 1.00 88.88 91 PRO A CA 1
ATOM 716 C C . PRO A 1 91 ? -0.101 -9.503 16.577 1.00 88.88 91 PRO A C 1
ATOM 718 O O . PRO A 1 91 ? -1.146 -8.867 16.435 1.00 88.88 91 PRO A O 1
ATOM 721 N N . ILE A 1 92 ? 0.838 -9.545 15.628 1.00 90.50 92 ILE A N 1
ATOM 722 C CA . ILE A 1 92 ? 0.682 -8.865 14.337 1.00 90.50 92 ILE A CA 1
ATOM 723 C C . ILE A 1 92 ? -0.540 -9.437 13.618 1.00 90.50 92 ILE A C 1
ATOM 725 O O . ILE A 1 92 ? -0.622 -10.640 13.364 1.00 90.50 92 ILE A O 1
ATOM 729 N N . THR A 1 93 ? -1.462 -8.559 13.232 1.00 93.44 93 THR A N 1
ATOM 730 C CA . THR A 1 93 ? -2.578 -8.927 12.355 1.00 93.44 93 THR A CA 1
ATOM 731 C C . THR A 1 93 ? -2.192 -8.612 10.920 1.00 93.44 93 THR A C 1
ATOM 733 O O . THR A 1 93 ? -1.837 -7.477 10.606 1.00 93.44 93 THR A O 1
ATOM 736 N N . ILE A 1 94 ? -2.260 -9.605 10.036 1.00 93.94 94 ILE A N 1
ATOM 737 C CA . ILE A 1 94 ? -2.000 -9.430 8.605 1.00 93.94 94 ILE A CA 1
ATOM 738 C C . ILE A 1 94 ? -3.337 -9.464 7.870 1.00 93.94 94 ILE A C 1
ATOM 740 O O . ILE A 1 94 ? -4.084 -10.436 7.974 1.00 93.94 94 ILE A O 1
ATOM 744 N N . TYR A 1 95 ? -3.641 -8.401 7.130 1.00 94.38 95 TYR A N 1
ATOM 745 C CA . TYR A 1 95 ? -4.892 -8.287 6.388 1.00 94.38 95 TYR A CA 1
ATOM 746 C C . TYR A 1 95 ? -4.789 -8.945 5.007 1.00 94.38 95 TYR A C 1
ATOM 748 O O . TYR A 1 95 ? -3.719 -9.376 4.576 1.00 94.38 95 TYR A O 1
ATOM 756 N N . ASN A 1 96 ? -5.927 -9.039 4.310 1.00 95.00 96 ASN A N 1
ATOM 757 C CA . ASN A 1 96 ? -6.022 -9.621 2.966 1.00 95.00 96 ASN A CA 1
ATOM 758 C C . ASN A 1 96 ? -5.472 -11.062 2.874 1.00 95.00 96 ASN A C 1
ATOM 760 O O . ASN A 1 96 ? -4.885 -11.456 1.869 1.00 95.00 96 ASN A O 1
ATOM 764 N N . ASN A 1 97 ? -5.632 -11.850 3.944 1.00 92.38 97 ASN A N 1
ATOM 765 C CA . ASN A 1 97 ? -5.127 -13.225 4.054 1.00 92.38 97 ASN A CA 1
ATOM 766 C C . ASN A 1 97 ? -3.613 -13.356 3.792 1.00 92.38 97 ASN A C 1
ATOM 768 O O . ASN A 1 97 ? -3.161 -14.382 3.290 1.00 92.38 97 ASN A O 1
ATOM 772 N N . GLY A 1 98 ? -2.828 -12.314 4.088 1.00 89.88 98 GLY A N 1
ATOM 773 C CA . GLY A 1 98 ? -1.388 -12.304 3.812 1.00 89.88 98 GLY A CA 1
ATOM 774 C C . GLY A 1 98 ? -1.009 -12.006 2.364 1.00 89.88 98 GLY A C 1
ATOM 775 O O . GLY A 1 98 ? 0.181 -11.936 2.059 1.00 89.88 98 GLY A O 1
ATOM 776 N N . ASN A 1 99 ? -1.986 -11.784 1.484 1.00 94.19 99 ASN A N 1
ATOM 777 C CA . ASN A 1 99 ? -1.732 -11.379 0.109 1.00 94.19 99 ASN A CA 1
ATOM 778 C C . ASN A 1 99 ? -1.409 -9.887 0.024 1.00 94.19 99 ASN A C 1
ATOM 780 O O . ASN A 1 99 ? -1.861 -9.072 0.837 1.00 94.19 99 ASN A O 1
ATOM 784 N N . ALA A 1 100 ? -0.670 -9.522 -1.019 1.00 92.62 100 ALA A N 1
ATOM 785 C CA . ALA A 1 100 ? -0.349 -8.136 -1.300 1.00 92.62 100 ALA A CA 1
ATOM 786 C C . ALA A 1 100 ? -1.615 -7.300 -1.508 1.00 92.62 100 ALA A C 1
ATOM 788 O O . ALA A 1 100 ? -2.554 -7.723 -2.184 1.00 92.62 100 ALA A O 1
ATOM 789 N N . VAL A 1 101 ? -1.643 -6.106 -0.919 1.00 93.62 101 VAL A N 1
ATOM 790 C CA . VAL A 1 101 ? -2.713 -5.129 -1.169 1.00 93.62 101 VAL A CA 1
ATOM 791 C C . VAL A 1 101 ? -2.397 -4.246 -2.370 1.00 93.62 101 VAL A C 1
ATOM 793 O O . VAL A 1 101 ? -3.306 -3.813 -3.074 1.00 93.62 101 VAL A O 1
ATOM 796 N N . LEU A 1 102 ? -1.105 -4.033 -2.621 1.00 91.75 102 LEU A N 1
ATOM 797 C CA . LEU A 1 102 ? -0.558 -3.342 -3.779 1.00 91.75 102 LEU A CA 1
ATOM 798 C C . LEU A 1 102 ? 0.702 -4.093 -4.209 1.00 91.75 102 LEU A C 1
ATOM 800 O O . LEU A 1 102 ? 1.613 -4.287 -3.404 1.00 91.75 102 LEU A O 1
ATOM 804 N N . GLU A 1 103 ? 0.744 -4.529 -5.459 1.00 89.62 103 GLU A N 1
ATOM 805 C CA . GLU A 1 103 ? 1.855 -5.300 -6.008 1.00 89.62 103 GLU A CA 1
ATOM 806 C C . GLU A 1 103 ? 1.998 -4.978 -7.484 1.00 89.62 103 GLU A C 1
ATOM 808 O O . GLU A 1 103 ? 1.018 -4.985 -8.229 1.00 89.62 103 GLU A O 1
ATOM 813 N N . SER A 1 104 ? 3.226 -4.731 -7.918 1.00 82.69 104 SER A N 1
ATOM 814 C CA . SER A 1 104 ? 3.525 -4.666 -9.338 1.00 82.69 104 SER A CA 1
ATOM 815 C C . SER A 1 104 ? 4.726 -5.530 -9.628 1.00 82.69 104 SER A C 1
ATOM 817 O O . SER A 1 104 ? 5.739 -5.454 -8.936 1.00 82.69 104 SER A O 1
ATOM 819 N N . THR A 1 105 ? 4.589 -6.320 -10.682 1.00 78.50 105 THR A N 1
ATOM 820 C CA . THR A 1 105 ? 5.647 -7.149 -11.232 1.00 78.50 105 THR A CA 1
ATOM 821 C C . THR A 1 105 ? 5.731 -6.819 -12.710 1.00 78.50 105 THR A C 1
ATOM 823 O O . THR A 1 105 ? 4.761 -6.971 -13.453 1.00 78.50 105 THR A O 1
ATOM 826 N N . TYR A 1 106 ? 6.890 -6.338 -13.126 1.00 72.56 106 TYR A N 1
ATOM 827 C CA . TYR A 1 106 ? 7.242 -6.098 -14.511 1.00 72.56 106 TYR A CA 1
ATOM 828 C C . TYR A 1 106 ? 8.509 -6.897 -14.804 1.00 72.56 106 TYR A C 1
ATOM 830 O O . TYR A 1 106 ? 9.477 -6.799 -14.056 1.00 72.56 106 TYR A O 1
ATOM 838 N N . ASP A 1 107 ? 8.481 -7.737 -15.837 1.00 66.00 107 ASP A N 1
ATOM 839 C CA . ASP A 1 107 ? 9.506 -8.751 -16.135 1.00 66.00 107 ASP A CA 1
ATOM 840 C C . ASP A 1 107 ? 10.303 -8.467 -17.421 1.00 66.00 107 ASP A C 1
ATOM 842 O O . ASP A 1 107 ? 11.321 -9.111 -17.694 1.00 66.00 107 ASP A O 1
ATOM 846 N N . GLY A 1 108 ? 9.892 -7.451 -18.178 1.00 58.31 108 GLY A N 1
ATOM 847 C CA . GLY A 1 108 ? 10.790 -6.789 -19.101 1.00 58.31 108 GLY A CA 1
ATOM 848 C C . GLY A 1 108 ? 10.740 -7.160 -20.553 1.00 58.31 108 GLY A C 1
ATOM 849 O O . GLY A 1 108 ? 11.754 -7.076 -21.244 1.00 58.31 108 GLY A O 1
ATOM 850 N N . SER A 1 109 ? 9.541 -7.441 -21.044 1.00 61.84 109 SER A N 1
ATOM 851 C CA . SER A 1 109 ? 9.302 -7.531 -22.482 1.00 61.84 109 SER A CA 1
ATOM 852 C C . SER A 1 109 ? 9.652 -6.239 -23.247 1.00 61.84 109 SER A C 1
ATOM 854 O O . SER A 1 109 ? 10.049 -6.330 -24.408 1.00 61.84 109 SER A O 1
ATOM 856 N N . GLN A 1 110 ? 9.562 -5.047 -22.630 1.00 57.06 110 GLN A N 1
ATOM 857 C CA . GLN A 1 110 ? 9.967 -3.765 -23.239 1.00 57.06 110 GLN A CA 1
ATOM 858 C C . GLN A 1 110 ? 10.606 -2.784 -22.226 1.00 57.06 110 GLN A C 1
ATOM 860 O O . GLN A 1 110 ? 10.292 -2.811 -21.038 1.00 57.06 110 GLN A O 1
ATOM 865 N N . PRO A 1 111 ? 11.506 -1.878 -22.639 1.00 55.62 111 PRO A N 1
ATOM 866 C CA . PRO A 1 111 ? 11.978 -0.806 -21.762 1.00 55.62 111 PRO A CA 1
ATOM 867 C C . PRO A 1 111 ? 10.855 0.195 -21.445 1.00 55.62 111 PRO A C 1
ATOM 869 O O . PRO A 1 111 ? 10.102 0.607 -22.329 1.00 55.62 111 PRO A O 1
ATOM 872 N N . VAL A 1 112 ? 10.764 0.636 -20.185 1.00 53.22 112 VAL A N 1
ATOM 873 C CA . VAL A 1 112 ? 9.823 1.692 -19.767 1.00 53.22 112 VAL A CA 1
ATOM 874 C C . VAL A 1 112 ? 10.353 3.049 -20.249 1.00 53.22 112 VAL A C 1
ATOM 876 O O . VAL A 1 112 ? 11.084 3.742 -19.549 1.00 53.22 112 VAL A O 1
ATOM 879 N N . ILE A 1 113 ? 10.036 3.407 -21.496 1.00 49.34 113 ILE A N 1
ATOM 880 C CA . ILE A 1 113 ? 10.524 4.634 -22.161 1.00 49.34 113 ILE A CA 1
ATOM 881 C C . ILE A 1 113 ? 9.768 5.889 -21.678 1.00 49.34 113 ILE A C 1
ATOM 883 O O . ILE A 1 113 ? 10.260 7.005 -21.819 1.00 49.34 113 ILE A O 1
ATOM 887 N N . ASN A 1 114 ? 8.581 5.724 -21.085 1.00 48.50 114 ASN A N 1
ATOM 888 C CA . ASN A 1 114 ? 7.728 6.828 -20.654 1.00 48.50 114 ASN A CA 1
ATOM 889 C C . ASN A 1 114 ? 7.001 6.469 -19.348 1.00 48.50 114 ASN A C 1
ATOM 891 O O . ASN A 1 114 ? 6.437 5.383 -19.251 1.00 48.50 114 ASN A O 1
ATOM 895 N N . ILE A 1 115 ? 6.970 7.373 -18.360 1.00 49.34 115 ILE A N 1
ATOM 896 C CA . ILE A 1 115 ? 6.230 7.177 -17.091 1.00 49.34 115 ILE A CA 1
ATOM 897 C C . ILE A 1 115 ? 4.730 6.964 -17.349 1.00 49.34 115 ILE A C 1
ATOM 899 O O . ILE A 1 115 ? 4.070 6.264 -16.592 1.00 49.34 115 ILE A O 1
ATOM 903 N N . SER A 1 116 ? 4.193 7.481 -18.458 1.00 45.31 116 SER A N 1
ATOM 904 C CA . SER A 1 116 ? 2.822 7.202 -18.907 1.00 45.31 116 SER A CA 1
ATOM 905 C C . SER A 1 116 ? 2.569 5.734 -19.287 1.00 45.31 116 SER A C 1
ATOM 907 O O . SER A 1 116 ? 1.412 5.321 -19.333 1.00 45.31 116 SER A O 1
ATOM 909 N N . ASN A 1 117 ? 3.623 4.937 -19.511 1.00 42.34 117 ASN A N 1
ATOM 910 C CA . ASN A 1 117 ? 3.550 3.484 -19.700 1.00 42.34 117 ASN A CA 1
ATOM 911 C C . ASN A 1 117 ? 3.642 2.708 -18.377 1.00 42.34 117 ASN A C 1
ATOM 913 O O . ASN A 1 117 ? 3.486 1.489 -18.393 1.00 42.34 117 ASN A O 1
ATOM 917 N N . LEU A 1 118 ? 3.850 3.376 -17.232 1.00 51.91 118 LEU A N 1
ATOM 918 C CA . LEU A 1 118 ? 3.590 2.780 -15.922 1.00 51.91 118 LEU A CA 1
ATOM 919 C C . LEU A 1 118 ? 2.071 2.690 -15.740 1.00 51.91 118 LEU A C 1
ATOM 921 O O . LEU A 1 118 ? 1.453 3.413 -14.967 1.00 51.91 118 LEU A O 1
ATOM 925 N N . SER A 1 119 ? 1.464 1.738 -16.439 1.00 47.84 119 SER A N 1
ATOM 926 C CA . SER A 1 119 ? 0.112 1.235 -16.200 1.00 47.84 119 SER A CA 1
ATOM 927 C C . SER A 1 119 ? -0.056 0.565 -14.824 1.00 47.84 119 SER A C 1
ATOM 929 O O . SER A 1 119 ? -1.083 -0.057 -14.588 1.00 47.84 119 SER A O 1
ATOM 931 N N . GLY A 1 120 ? 0.944 0.667 -13.940 1.00 53.78 120 GLY A N 1
ATOM 932 C CA . GLY A 1 120 ? 1.051 0.002 -12.640 1.00 53.78 120 GLY A CA 1
ATOM 933 C C . GLY A 1 120 ? 0.727 0.894 -11.442 1.00 53.78 120 GLY A C 1
ATOM 934 O O . GLY A 1 120 ? 1.262 0.655 -10.360 1.00 53.78 120 GLY A O 1
ATOM 935 N N . ILE A 1 121 ? -0.104 1.930 -11.628 1.00 67.94 121 ILE A N 1
ATOM 936 C CA . ILE A 1 121 ? -0.793 2.558 -10.494 1.00 67.94 121 ILE A CA 1
ATOM 937 C C . ILE A 1 121 ? -1.833 1.546 -10.017 1.00 67.94 121 ILE A C 1
ATOM 939 O O . ILE A 1 121 ? -2.951 1.497 -10.529 1.00 67.94 121 ILE A O 1
ATOM 943 N N . GLU A 1 122 ? -1.437 0.704 -9.071 1.00 78.62 122 GLU A N 1
ATOM 944 C CA . GLU A 1 122 ? -2.372 -0.181 -8.389 1.00 78.62 122 GLU A CA 1
ATOM 945 C C . GLU A 1 122 ? -3.172 0.655 -7.391 1.00 78.62 122 GLU A C 1
ATOM 947 O O . GLU A 1 122 ? -2.616 1.481 -6.665 1.00 78.62 122 GLU A O 1
ATOM 952 N N . LEU A 1 123 ? -4.488 0.455 -7.380 1.00 88.00 123 LEU A N 1
ATOM 953 C CA . LEU A 1 123 ? -5.399 1.077 -6.429 1.00 88.00 123 LEU A CA 1
ATOM 954 C C . LEU A 1 123 ? -5.858 0.025 -5.425 1.00 88.00 123 LEU A C 1
ATOM 956 O O . LEU A 1 123 ? -6.325 -1.051 -5.799 1.00 88.00 123 LEU A O 1
ATOM 960 N N . CYS A 1 124 ? -5.778 0.377 -4.150 1.00 92.88 124 CYS A N 1
ATOM 961 C CA . CYS A 1 124 ? -6.368 -0.367 -3.055 1.00 92.88 124 CYS A CA 1
ATOM 962 C C . CYS A 1 124 ? -7.398 0.513 -2.340 1.00 92.88 124 CYS A C 1
ATOM 964 O O . CYS A 1 124 ? -7.158 1.694 -2.070 1.00 92.88 124 CYS A O 1
ATOM 966 N N . GLU A 1 125 ? -8.551 -0.075 -2.036 1.00 96.12 125 GLU A N 1
ATOM 967 C CA . GLU A 1 125 ? -9.562 0.508 -1.164 1.00 96.12 125 GLU A CA 1
ATOM 968 C C . GLU A 1 125 ? -9.446 -0.117 0.230 1.00 96.12 125 GLU A C 1
ATOM 970 O O . GLU A 1 125 ? -9.581 -1.332 0.390 1.00 96.12 125 GLU A O 1
ATOM 975 N N . ILE A 1 126 ? -9.216 0.712 1.245 1.00 97.00 126 ILE A N 1
ATOM 976 C CA . ILE A 1 126 ? -9.102 0.289 2.643 1.00 97.00 126 ILE A CA 1
ATOM 977 C C . ILE A 1 126 ? -10.258 0.898 3.431 1.00 97.00 126 ILE A C 1
ATOM 979 O O . ILE A 1 126 ? -10.363 2.120 3.553 1.00 97.00 126 ILE A O 1
ATOM 983 N N . GLU A 1 127 ? -11.127 0.057 3.982 1.00 97.50 127 GLU A N 1
ATOM 984 C CA . GLU A 1 127 ? -12.200 0.480 4.877 1.00 97.50 127 GLU A CA 1
ATOM 985 C C . GLU A 1 127 ? -11.781 0.287 6.338 1.00 97.50 127 GLU A C 1
ATOM 987 O O . GLU A 1 127 ? -11.632 -0.843 6.801 1.00 97.50 127 GLU A O 1
ATOM 992 N N . ILE A 1 128 ? -11.614 1.390 7.068 1.00 97.06 128 ILE A N 1
ATOM 993 C CA . ILE A 1 128 ? -11.296 1.390 8.498 1.00 97.06 128 ILE A CA 1
ATOM 994 C C . ILE A 1 128 ? -12.588 1.381 9.319 1.00 97.06 128 ILE A C 1
ATOM 996 O O . ILE A 1 128 ? -13.407 2.300 9.202 1.00 97.06 128 ILE A O 1
ATOM 1000 N N . ARG A 1 129 ? -12.736 0.379 10.189 1.00 95.38 129 ARG A N 1
ATOM 1001 C CA . ARG A 1 129 ? -13.842 0.216 11.143 1.00 95.38 129 ARG A CA 1
ATOM 1002 C C . ARG A 1 129 ? -13.304 0.176 12.570 1.00 95.38 129 ARG A C 1
ATOM 1004 O O . ARG A 1 129 ? -12.252 -0.401 12.821 1.00 95.38 129 ARG A O 1
ATOM 1011 N N . ASP A 1 130 ? -14.025 0.780 13.509 1.00 86.56 130 ASP A N 1
ATOM 1012 C CA . ASP A 1 130 ? -13.620 0.821 14.924 1.00 86.56 130 ASP A CA 1
ATOM 1013 C C . ASP A 1 130 ? -13.900 -0.495 15.682 1.00 86.56 130 ASP A C 1
ATOM 1015 O O . ASP A 1 130 ? -13.402 -0.667 16.790 1.00 86.56 130 ASP A O 1
ATOM 1019 N N . TRP A 1 131 ? -14.672 -1.415 15.093 1.00 75.81 131 TRP A N 1
ATOM 1020 C CA . TRP A 1 131 ? -15.122 -2.677 15.690 1.00 75.81 131 TRP A CA 1
ATOM 1021 C C . TRP A 1 131 ? -14.861 -3.862 14.762 1.00 75.81 131 TRP A C 1
ATOM 1023 O O . TRP A 1 131 ? -14.884 -3.657 13.524 1.00 75.81 131 TRP A O 1
#

Radius of gyration: 14.85 Å; chains: 1; bounding box: 34×27×46 Å

pLDDT: mean 84.06, std 15.84, range [38.84, 97.5]

Foldseek 3Di:
DPPDPAAEWEDEQFLAQKKKWWADWDQQWKKKKAWPVQRDIDIDRDTGIDRCSNSDDAFKTKIWMATPDDDDPQQWIKIFIWIWGDDPPDDIGTIPVRHGNAIDTGDGPDGCPDSVVCPRGHMHMYHYYND

Secondary structure (DSSP, 8-state):
---PPPEEEEE-S-STTEEEEEEEE-TT-EEEEEETTTTEEEEESSSEEEE-TTT--SEEEEEEEEEEE--SSTT-EEEEEEEEE--TTSPPEESGGG--SEEEEE--SS----GGG----EEEEEEE---